Protein AF-A0A7S2EQB3-F1 (afdb_monomer_lite)

InterPro domains:
  IPR027417 P-loop containing nucleoside triphosphate hydrolase [G3DSA:3.40.50.300] (2-126)
  IPR027417 P-loop containing nucleoside triphosphate hydrolase [SSF52540] (26-116)
  IPR053259 Golvesin-related Golgi apparatus protein [PTHR32301] (1-125)

Radius of gyration: 17.25 Å; chains: 1; bounding box: 40×22×46 Å

Organism: NCBI:txid49249

pLDDT: mean 91.76, std 4.62, range [61.84, 96.94]

Secondary structure (DSSP, 8-state):
--SHHHHHHHHHTTTTTTT--S----S-HHHHGGG-BTTB----------HHHHHHHHHHHHHH-TT-SSTTT--GGGGGS-HHHHHHS-GGGTTTTTTTHHHHHHSS-S---HHHHHHHHHHHH-

Foldseek 3Di:
DEDLVVLVVCQVVLVQVVVPDPDDDYLQVQSNCVSADPVRDDDDDDDDDDLVVVQVCQLVQLCPVPVDPDPNSNDVVSVVPDLVRQCPDDAPSHCNCSVVVLLVSNDVDRDDDVVSVVVSCVVNVD

Sequence (126 aa):
TSTREGIDRAKRLGLVESGYADVIFSPIPYFANELFNPNHKARYFTLFRDPIERILSTFYYHQIAEWETDKNVYQPELANTTIEEWLQMPGAQGLGDLKNFYMKSLFNKDQFTDEDLEQAKEIIRT

Structure (mmCIF, N/CA/C/O backbone):
data_AF-A0A7S2EQB3-F1
#
_entry.id   AF-A0A7S2EQB3-F1
#
loop_
_atom_site.group_PDB
_atom_site.id
_atom_site.type_symbol
_atom_site.label_atom_id
_atom_site.label_alt_id
_atom_site.label_comp_id
_atom_site.label_asym_id
_atom_site.label_entity_id
_atom_site.label_seq_id
_atom_site.pdbx_PDB_ins_code
_atom_site.Cartn_x
_atom_site.Cartn_y
_atom_site.Cartn_z
_atom_site.occupancy
_atom_site.B_iso_or_equiv
_atom_site.auth_seq_id
_atom_site.auth_comp_id
_atom_site.auth_asym_id
_atom_site.auth_atom_id
_atom_site.pdbx_PDB_model_num
ATOM 1 N N . THR A 1 1 ? -13.470 -2.683 0.781 1.00 77.38 1 THR A N 1
ATOM 2 C CA . THR A 1 1 ? -13.751 -1.463 0.003 1.00 77.38 1 THR A CA 1
ATOM 3 C C . THR A 1 1 ? -12.436 -0.966 -0.569 1.00 77.38 1 THR A C 1
ATOM 5 O O . THR A 1 1 ? -11.439 -1.015 0.136 1.00 77.38 1 THR A O 1
ATOM 8 N N . SER A 1 2 ? -12.387 -0.568 -1.840 1.00 83.00 2 SER A N 1
ATOM 9 C CA . SER A 1 2 ? -11.119 -0.270 -2.535 1.00 83.00 2 SER A CA 1
ATOM 10 C C . SER A 1 2 ? -10.840 1.215 -2.764 1.00 83.00 2 SER A C 1
ATOM 12 O O . SER A 1 2 ? -9.718 1.562 -3.109 1.00 83.00 2 SER A O 1
ATOM 14 N N . THR A 1 3 ? -11.823 2.091 -2.543 1.00 90.19 3 THR A N 1
ATOM 15 C CA . THR A 1 3 ? -11.689 3.543 -2.730 1.00 90.19 3 THR A CA 1
ATOM 16 C C . THR A 1 3 ? -12.075 4.305 -1.467 1.00 90.19 3 THR A C 1
ATOM 18 O O . THR A 1 3 ? -12.791 3.773 -0.605 1.00 90.19 3 THR A O 1
ATOM 21 N N . ARG A 1 4 ? -11.636 5.566 -1.364 1.00 92.25 4 ARG A N 1
ATOM 22 C CA . ARG A 1 4 ? -11.985 6.449 -0.244 1.00 92.25 4 ARG A CA 1
ATOM 23 C C . ARG A 1 4 ? -13.497 6.637 -0.139 1.00 92.25 4 ARG A C 1
ATOM 25 O O . ARG A 1 4 ? -14.07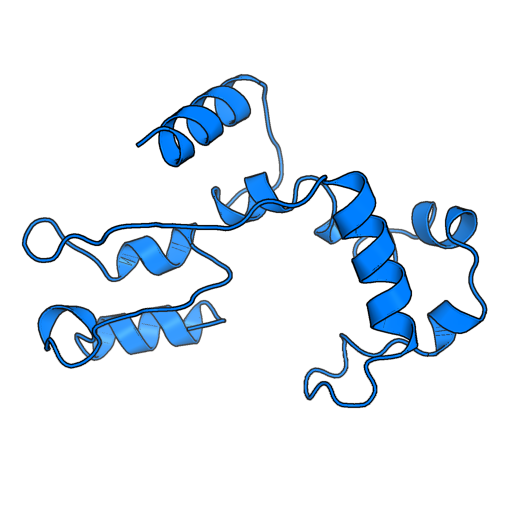2 6.441 0.927 1.00 92.25 4 ARG A O 1
ATOM 32 N N . GLU A 1 5 ? -14.159 6.900 -1.259 1.00 94.69 5 GLU A N 1
ATOM 33 C CA . GLU A 1 5 ? -15.608 7.099 -1.331 1.00 94.69 5 GLU A CA 1
ATOM 34 C C . GLU A 1 5 ? -16.363 5.830 -0.920 1.00 94.69 5 GLU A C 1
ATOM 36 O O . GLU A 1 5 ? -17.402 5.898 -0.257 1.00 94.69 5 GLU A O 1
ATOM 41 N N . GLY A 1 6 ? -15.830 4.660 -1.291 1.00 94.00 6 GLY A N 1
ATOM 42 C CA . GLY A 1 6 ? -16.370 3.362 -0.902 1.00 94.00 6 GLY A CA 1
ATOM 43 C C . GLY A 1 6 ? -16.278 3.119 0.605 1.00 94.00 6 GLY A C 1
ATOM 44 O O . GLY A 1 6 ? -17.236 2.619 1.198 1.00 94.00 6 GLY A O 1
ATOM 45 N N . ILE A 1 7 ? -15.161 3.504 1.232 1.00 95.62 7 ILE A N 1
ATOM 46 C CA . ILE A 1 7 ? -14.983 3.466 2.693 1.00 95.62 7 ILE A CA 1
ATOM 47 C C . ILE A 1 7 ? -15.954 4.428 3.374 1.00 95.62 7 ILE A C 1
ATOM 49 O O . ILE A 1 7 ? -16.696 4.015 4.262 1.00 95.62 7 ILE A O 1
ATOM 53 N N . ASP A 1 8 ? -16.028 5.679 2.920 1.00 96.25 8 ASP A N 1
ATOM 54 C CA . ASP A 1 8 ? -16.919 6.681 3.510 1.00 96.25 8 ASP A CA 1
ATOM 55 C C . ASP A 1 8 ? -18.389 6.261 3.411 1.00 96.25 8 ASP A C 1
ATOM 57 O O . ASP A 1 8 ? -19.175 6.447 4.344 1.00 96.25 8 ASP A O 1
ATOM 61 N N . ARG A 1 9 ? -18.778 5.648 2.289 1.00 96.12 9 ARG A N 1
ATOM 62 C CA . ARG A 1 9 ? -20.114 5.071 2.126 1.00 96.12 9 ARG A CA 1
ATOM 63 C C . ARG A 1 9 ? -20.350 3.916 3.097 1.00 96.12 9 ARG A C 1
ATOM 65 O O . ARG A 1 9 ? -21.410 3.883 3.713 1.00 96.12 9 ARG A O 1
ATOM 72 N N . ALA A 1 10 ? -19.401 2.991 3.240 1.00 95.50 10 ALA A N 1
ATOM 73 C CA . ALA A 1 10 ? -19.516 1.877 4.182 1.00 95.50 10 ALA A CA 1
ATOM 74 C C . ALA A 1 10 ? -19.653 2.366 5.634 1.00 95.50 10 ALA A C 1
ATOM 76 O O . ALA A 1 10 ? -20.497 1.856 6.368 1.00 95.50 10 ALA A O 1
ATOM 77 N N . LYS A 1 11 ? -18.907 3.412 6.008 1.00 95.56 11 LYS A N 1
ATOM 78 C CA . LYS A 1 11 ? -19.014 4.076 7.311 1.00 95.56 11 LYS A CA 1
ATOM 79 C C . LYS A 1 11 ? -20.401 4.673 7.543 1.00 95.56 11 LYS A C 1
ATOM 81 O O . LYS A 1 11 ? -21.015 4.414 8.569 1.00 95.56 11 LYS A O 1
ATOM 86 N N . ARG A 1 12 ? -20.934 5.430 6.573 1.00 96.50 12 ARG A N 1
ATOM 87 C CA . ARG A 1 12 ? -22.289 6.017 6.666 1.00 96.50 12 ARG A CA 1
ATOM 88 C C . ARG A 1 12 ? -23.394 4.970 6.796 1.00 96.50 12 ARG A C 1
ATOM 90 O O . ARG A 1 12 ? -24.431 5.261 7.378 1.00 96.50 12 ARG A O 1
ATOM 97 N N . LEU A 1 13 ? -23.185 3.783 6.234 1.00 95.69 13 LEU A N 1
ATOM 98 C CA . LEU A 1 13 ? -24.126 2.667 6.320 1.00 95.69 13 LEU A CA 1
ATOM 99 C C . LEU A 1 13 ? -23.968 1.836 7.602 1.00 95.69 13 LEU A C 1
ATOM 101 O O . LEU A 1 13 ? -24.730 0.892 7.784 1.00 95.69 13 LEU A O 1
ATOM 105 N N . GLY A 1 14 ? -22.999 2.158 8.466 1.00 95.69 14 GLY A N 1
ATOM 106 C CA . GLY A 1 14 ? -22.734 1.405 9.690 1.00 95.69 14 GLY A CA 1
ATOM 107 C C . GLY A 1 14 ? -22.305 -0.035 9.416 1.00 95.69 14 GLY A C 1
ATOM 108 O O . GLY A 1 14 ? -22.777 -0.949 10.086 1.00 95.69 14 GLY A O 1
ATOM 109 N N . LEU A 1 15 ? -21.479 -0.267 8.382 1.00 94.94 15 LEU A N 1
ATOM 110 C CA . LEU A 1 15 ? -21.109 -1.622 7.947 1.00 94.94 15 LEU A CA 1
ATOM 111 C C . LEU A 1 15 ? -20.577 -2.477 9.107 1.00 94.94 15 LEU A C 1
ATOM 113 O O . LEU A 1 15 ? -20.997 -3.621 9.258 1.00 94.94 15 LEU A O 1
ATOM 117 N N . VAL A 1 16 ? -19.683 -1.921 9.925 1.00 95.19 16 VAL A N 1
ATOM 118 C CA . VAL A 1 16 ? -19.060 -2.637 11.045 1.00 95.19 16 VAL A CA 1
ATOM 119 C C . VAL A 1 16 ? -20.052 -2.820 12.195 1.00 95.19 16 VAL A C 1
ATOM 121 O O . VAL A 1 16 ? -20.182 -3.919 12.725 1.00 95.19 16 VAL A O 1
ATOM 124 N N . GLU A 1 17 ? -20.802 -1.776 12.543 1.00 95.31 17 GLU A N 1
ATOM 125 C CA . GLU A 1 17 ? -21.799 -1.798 13.619 1.00 95.31 17 GLU A CA 1
ATOM 126 C C . GLU A 1 17 ? -22.980 -2.725 13.312 1.00 95.31 17 GLU A C 1
ATOM 128 O O . GLU A 1 17 ? -23.626 -3.239 14.222 1.00 95.31 17 GLU A O 1
ATOM 133 N N . SER A 1 18 ? -23.267 -2.953 12.030 1.00 94.94 18 SER A N 1
ATOM 134 C CA . SER A 1 18 ? -24.347 -3.837 11.597 1.00 94.94 18 SER A CA 1
ATOM 135 C C . SER A 1 18 ? -24.075 -5.318 11.870 1.00 94.94 18 SER A C 1
ATOM 137 O O . SER A 1 18 ? -25.017 -6.106 11.907 1.00 94.94 18 SER A O 1
ATOM 139 N N . GLY A 1 19 ? -22.804 -5.710 12.017 1.00 92.19 19 GLY A N 1
ATOM 140 C CA . GLY A 1 19 ? -22.398 -7.108 12.179 1.00 92.19 19 GLY A CA 1
ATOM 141 C C . GLY A 1 19 ? -22.587 -7.990 10.937 1.00 92.19 19 GLY A C 1
ATOM 142 O O . GLY A 1 19 ? -22.402 -9.196 11.034 1.00 92.19 19 GLY A O 1
ATOM 143 N N . TYR A 1 20 ? -22.944 -7.429 9.773 1.00 92.19 20 TYR A N 1
ATOM 144 C CA . TYR A 1 20 ? -23.167 -8.214 8.547 1.00 92.19 20 TYR A CA 1
ATOM 145 C C . TYR A 1 20 ? -21.886 -8.631 7.817 1.00 92.19 20 TYR A C 1
ATOM 147 O O . TYR A 1 20 ? -21.940 -9.504 6.952 1.00 92.19 20 TYR A O 1
ATOM 155 N N . ALA A 1 21 ? -20.758 -7.979 8.097 1.00 91.19 21 ALA A N 1
ATOM 156 C CA . ALA A 1 21 ? -19.487 -8.272 7.450 1.00 91.19 21 ALA A CA 1
ATOM 157 C C . ALA A 1 21 ? -18.507 -8.889 8.448 1.00 91.19 21 ALA A C 1
ATOM 159 O O . ALA A 1 21 ? -18.069 -8.217 9.379 1.00 91.19 21 ALA A O 1
ATOM 160 N N . ASP A 1 22 ? -18.111 -10.137 8.200 1.00 91.06 22 ASP A N 1
ATOM 161 C CA . ASP A 1 22 ? -17.075 -10.816 8.987 1.00 91.06 22 ASP A CA 1
ATOM 162 C C . ASP A 1 22 ? -15.659 -10.384 8.578 1.00 91.06 22 ASP A C 1
ATOM 164 O O . ASP A 1 22 ? -14.743 -10.343 9.398 1.00 91.06 22 ASP A O 1
ATOM 168 N N . VAL A 1 23 ? -15.466 -10.067 7.290 1.00 92.69 23 VAL A N 1
ATOM 169 C CA . VAL A 1 23 ? -14.162 -9.724 6.708 1.00 92.69 23 VAL A CA 1
ATOM 170 C C . VAL A 1 23 ? -14.289 -8.518 5.788 1.00 92.69 23 VAL A C 1
ATOM 172 O O . VAL A 1 23 ? -15.168 -8.451 4.927 1.00 92.69 23 VAL A O 1
ATOM 175 N N . ILE A 1 24 ? -13.363 -7.570 5.939 1.00 92.69 24 ILE A N 1
ATOM 176 C CA . ILE A 1 24 ? -13.254 -6.384 5.091 1.00 92.69 24 ILE A CA 1
ATOM 177 C C . ILE A 1 24 ? -11.884 -6.396 4.418 1.00 92.69 24 ILE A C 1
ATOM 179 O O . ILE A 1 24 ? -10.856 -6.268 5.075 1.00 92.69 24 ILE A O 1
ATOM 183 N N . PHE A 1 25 ? -11.877 -6.492 3.089 1.00 91.88 25 PHE A N 1
ATOM 184 C CA . PHE A 1 25 ? -10.667 -6.345 2.280 1.00 91.88 25 PHE A CA 1
ATOM 185 C C . PHE A 1 25 ? -10.500 -4.893 1.836 1.00 91.88 25 PHE A C 1
ATOM 187 O O . PHE A 1 25 ? -11.430 -4.318 1.260 1.00 91.88 25 PHE A O 1
ATOM 194 N N . SER A 1 26 ? -9.331 -4.299 2.078 1.00 90.75 26 SER A N 1
ATOM 195 C CA . SER A 1 26 ? -8.997 -2.948 1.616 1.00 90.75 26 SER A CA 1
ATOM 196 C C . SER A 1 26 ? -7.518 -2.844 1.226 1.00 90.75 26 SER A C 1
ATOM 198 O O . SER A 1 26 ? -6.671 -3.212 2.038 1.00 90.75 26 SER A O 1
ATOM 200 N N . PRO A 1 27 ? -7.190 -2.303 0.037 1.00 86.44 27 PRO A N 1
ATOM 201 C CA . PRO A 1 27 ? -5.819 -1.970 -0.348 1.00 86.44 27 PRO A CA 1
ATOM 202 C C . PRO A 1 27 ? -5.312 -0.672 0.311 1.00 86.44 27 PRO A C 1
ATOM 204 O O . PRO A 1 27 ? -4.133 -0.358 0.208 1.00 86.44 27 PRO A O 1
ATOM 207 N N . ILE A 1 28 ? -6.186 0.083 0.988 1.00 89.38 28 ILE A N 1
ATOM 208 C CA . ILE A 1 28 ? -5.888 1.364 1.648 1.00 89.38 28 ILE A CA 1
ATOM 209 C C . ILE A 1 28 ? -6.208 1.267 3.152 1.00 89.38 28 ILE A C 1
ATOM 211 O O . ILE A 1 28 ? -7.213 1.816 3.625 1.00 89.38 28 ILE A O 1
ATOM 215 N N . PRO A 1 29 ? -5.406 0.507 3.924 1.00 90.94 29 PRO A N 1
ATOM 216 C CA . PRO A 1 29 ? -5.732 0.156 5.304 1.00 90.94 29 PRO A CA 1
ATOM 217 C C . PRO A 1 29 ? -5.802 1.368 6.236 1.00 90.94 29 PRO A C 1
ATOM 219 O O . PRO A 1 29 ? -6.657 1.377 7.122 1.00 90.94 29 PRO A O 1
ATOM 222 N N . TYR A 1 30 ? -5.003 2.417 5.995 1.00 91.75 30 TYR A N 1
ATOM 223 C CA . TYR A 1 30 ? -5.077 3.669 6.757 1.00 91.75 30 TYR A CA 1
ATOM 224 C C . TYR A 1 30 ? -6.512 4.216 6.835 1.00 91.75 30 TYR A C 1
ATOM 226 O O . TYR A 1 30 ? -7.024 4.499 7.916 1.00 91.75 30 TYR A O 1
ATOM 234 N N . PHE A 1 31 ? -7.197 4.294 5.692 1.00 92.69 31 PHE A N 1
ATOM 235 C CA . PHE A 1 31 ? -8.573 4.781 5.636 1.00 92.69 31 PHE A CA 1
ATOM 236 C C . PHE A 1 31 ? -9.583 3.736 6.108 1.00 92.69 31 PHE A C 1
ATOM 238 O O . PHE A 1 31 ? -10.584 4.085 6.726 1.00 92.69 31 PHE A O 1
ATOM 245 N N . ALA A 1 32 ? -9.334 2.449 5.853 1.00 93.44 32 ALA A N 1
ATOM 246 C CA . ALA A 1 32 ? -10.235 1.386 6.299 1.00 93.44 32 ALA A CA 1
ATOM 247 C C . ALA A 1 32 ? -10.338 1.312 7.831 1.00 93.44 32 ALA A C 1
ATOM 249 O O . ALA A 1 32 ? -11.389 0.939 8.349 1.00 93.44 32 ALA A O 1
ATOM 250 N N . ASN A 1 33 ? -9.290 1.726 8.552 1.00 92.31 33 ASN A N 1
ATOM 251 C CA . ASN A 1 33 ? -9.306 1.828 10.009 1.00 92.31 33 ASN A CA 1
ATOM 252 C C . ASN A 1 33 ? -10.428 2.750 10.531 1.00 92.31 33 ASN A C 1
ATOM 254 O O . ASN A 1 33 ? -10.956 2.528 11.617 1.00 92.31 33 ASN A O 1
ATOM 258 N N . GLU A 1 34 ? -10.863 3.740 9.744 1.00 93.69 34 GLU A N 1
ATOM 259 C CA . GLU A 1 34 ? -11.949 4.656 10.118 1.00 93.69 34 GLU A CA 1
ATOM 260 C C . GLU A 1 34 ? -13.336 4.002 10.198 1.00 93.69 34 GLU A C 1
ATOM 262 O O . GLU A 1 34 ? -14.278 4.662 10.656 1.00 93.69 34 GLU A O 1
ATOM 267 N N . LEU A 1 35 ? -13.477 2.759 9.723 1.00 94.81 35 LEU A N 1
ATOM 268 C CA . LEU A 1 35 ? -14.697 1.957 9.844 1.00 94.81 35 LEU A CA 1
ATOM 269 C C . LEU A 1 35 ? -14.882 1.387 11.254 1.00 94.81 35 LEU A C 1
ATOM 271 O O . LEU A 1 35 ? -15.996 1.031 11.621 1.00 94.81 35 LEU A O 1
ATOM 275 N N . PHE A 1 36 ? -13.805 1.274 12.028 1.00 94.69 36 PHE A N 1
ATOM 276 C CA . PHE A 1 36 ? -13.808 0.624 13.333 1.00 94.69 36 PHE A CA 1
ATOM 277 C C . PHE A 1 36 ? -13.852 1.649 14.466 1.00 94.69 36 PHE A C 1
ATOM 279 O O . PHE A 1 36 ? -13.529 2.826 14.301 1.00 94.69 36 PHE A O 1
ATOM 286 N N . ASN A 1 37 ? -14.264 1.196 15.648 1.00 93.81 37 ASN A N 1
ATOM 287 C CA . ASN A 1 37 ? -14.396 2.042 16.832 1.00 93.81 37 ASN A CA 1
ATOM 288 C C . ASN A 1 37 ? -14.076 1.239 18.111 1.00 93.81 37 ASN A C 1
ATOM 290 O O . ASN A 1 37 ? -13.943 0.016 18.047 1.00 93.81 37 ASN A O 1
ATOM 294 N N . PRO A 1 38 ? -13.944 1.877 19.292 1.00 94.12 38 PRO A N 1
ATOM 295 C CA . PRO A 1 38 ? -13.587 1.169 20.525 1.00 94.12 38 PRO A CA 1
ATOM 296 C C . PRO A 1 38 ? -14.516 0.004 20.904 1.00 94.12 38 PRO A C 1
ATOM 298 O O . PRO A 1 38 ? -14.055 -0.928 21.565 1.00 94.12 38 PRO A O 1
ATOM 301 N N . ASN A 1 39 ? -15.780 0.037 20.462 1.00 95.19 39 ASN A N 1
ATOM 302 C CA . ASN A 1 39 ? -16.772 -1.013 20.703 1.00 95.19 39 ASN A CA 1
ATOM 303 C C . ASN A 1 39 ? -16.764 -2.107 19.618 1.00 95.19 39 ASN A C 1
ATOM 305 O O . ASN A 1 39 ? -17.262 -3.201 19.863 1.00 95.19 39 ASN A O 1
ATOM 309 N N . HIS A 1 40 ? -16.177 -1.839 18.447 1.00 94.50 40 HIS A N 1
ATOM 310 C CA . HIS A 1 40 ? -16.092 -2.760 17.311 1.00 94.50 40 HIS A CA 1
ATOM 311 C C . HIS A 1 40 ? -14.669 -2.749 16.749 1.00 94.50 40 HIS A C 1
ATOM 313 O O . HIS A 1 40 ? -14.355 -2.031 15.797 1.00 94.50 40 HIS A O 1
ATOM 319 N N . LYS A 1 41 ? -13.781 -3.512 17.390 1.00 92.69 41 LYS A N 1
ATOM 320 C CA . LYS A 1 41 ? -12.364 -3.588 17.019 1.00 92.69 41 LYS A CA 1
ATOM 321 C C . LYS A 1 41 ? -12.139 -4.595 15.895 1.00 92.69 41 LYS A C 1
ATOM 323 O O . LYS A 1 41 ? -12.760 -5.655 15.875 1.00 92.69 41 LYS A O 1
ATOM 328 N N . ALA A 1 42 ? -11.191 -4.288 15.018 1.00 90.94 42 ALA A N 1
ATOM 329 C CA . ALA A 1 42 ? -10.721 -5.207 13.990 1.00 90.94 42 ALA A CA 1
ATOM 330 C C . ALA A 1 42 ? -9.538 -6.052 14.474 1.00 90.94 42 ALA A C 1
ATOM 332 O O . ALA A 1 42 ? -8.815 -5.673 15.397 1.00 90.94 42 ALA A O 1
ATOM 333 N N . ARG A 1 43 ? -9.291 -7.154 13.764 1.00 90.88 43 ARG A N 1
ATOM 334 C CA . ARG A 1 43 ? -7.965 -7.769 13.669 1.00 90.88 43 ARG A CA 1
ATOM 335 C C . ARG A 1 43 ? -7.452 -7.541 12.259 1.00 90.88 43 ARG A C 1
ATOM 337 O O . ARG A 1 43 ? -8.185 -7.773 11.300 1.00 90.88 43 ARG A O 1
ATOM 344 N N . TYR A 1 44 ? -6.218 -7.075 12.151 1.00 89.44 44 TYR A N 1
ATOM 345 C CA . TYR A 1 44 ? -5.579 -6.814 10.873 1.00 89.44 44 TYR A CA 1
ATOM 346 C C . TYR A 1 44 ? -4.603 -7.942 10.551 1.00 89.44 44 TYR A C 1
ATOM 348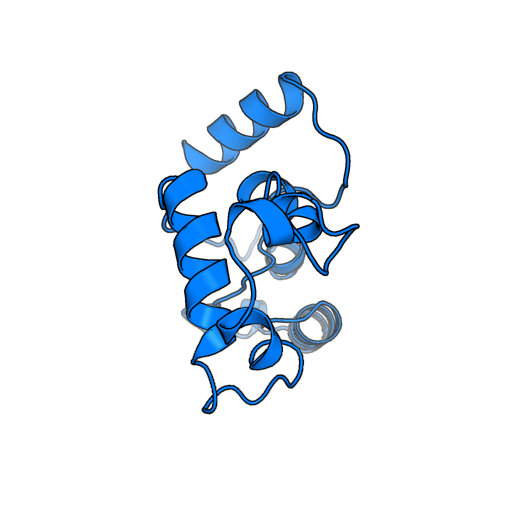 O O . TYR A 1 44 ? -3.884 -8.417 11.423 1.00 89.44 44 TYR A O 1
ATOM 356 N N . PHE A 1 45 ? -4.583 -8.372 9.297 1.00 90.12 45 PHE A N 1
ATOM 357 C CA . PHE A 1 45 ? -3.511 -9.198 8.765 1.00 90.12 45 PHE A CA 1
ATOM 358 C C . PHE A 1 45 ? -3.229 -8.748 7.338 1.00 90.12 45 PHE A C 1
ATOM 360 O O . PHE A 1 45 ? -4.108 -8.238 6.641 1.00 90.12 45 PHE A O 1
ATOM 367 N N . THR A 1 46 ? -1.989 -8.921 6.907 1.00 89.69 46 THR A N 1
ATOM 368 C CA . THR A 1 46 ? -1.561 -8.567 5.558 1.00 89.69 46 THR A CA 1
ATOM 369 C C . THR A 1 46 ? -0.448 -9.500 5.107 1.00 89.69 46 THR A C 1
ATOM 371 O O . THR A 1 46 ? 0.111 -10.252 5.907 1.00 89.69 46 THR A O 1
ATOM 374 N N . LEU A 1 47 ? -0.146 -9.466 3.815 1.00 90.56 47 LEU A N 1
ATOM 375 C CA . LEU A 1 47 ? 0.921 -10.241 3.204 1.00 90.56 47 LEU A CA 1
ATOM 376 C C . LEU A 1 47 ? 1.950 -9.279 2.624 1.00 90.56 47 LEU A C 1
ATOM 378 O O . LEU A 1 47 ? 1.606 -8.347 1.897 1.00 90.56 47 LEU A O 1
ATOM 382 N N . PHE A 1 48 ? 3.218 -9.537 2.925 1.00 91.31 48 PHE A N 1
ATOM 383 C CA . PHE A 1 48 ? 4.336 -8.802 2.356 1.00 91.31 48 PHE A CA 1
ATOM 384 C C . PHE A 1 48 ? 5.065 -9.679 1.345 1.00 91.31 48 PHE A C 1
ATOM 386 O O . PHE A 1 48 ? 5.317 -10.859 1.581 1.00 91.31 48 PHE A O 1
ATOM 393 N N . ARG A 1 49 ? 5.435 -9.065 0.226 1.00 94.44 49 ARG A N 1
ATOM 394 C CA . ARG A 1 49 ? 6.420 -9.569 -0.731 1.00 94.44 49 ARG A CA 1
ATOM 395 C C . ARG A 1 49 ? 7.642 -8.662 -0.704 1.00 94.44 49 ARG A C 1
ATOM 397 O O . ARG A 1 49 ? 7.485 -7.461 -0.459 1.00 94.44 49 ARG A O 1
ATOM 404 N N . ASP A 1 50 ? 8.815 -9.221 -0.999 1.00 96.75 50 ASP A N 1
ATOM 405 C CA . ASP A 1 50 ? 10.024 -8.434 -1.235 1.00 96.75 50 ASP A CA 1
ATOM 406 C C . ASP A 1 50 ? 9.709 -7.210 -2.127 1.00 96.75 50 ASP A C 1
ATOM 408 O O . ASP A 1 50 ? 9.057 -7.366 -3.170 1.00 96.75 50 ASP A O 1
ATOM 412 N N . PRO A 1 51 ? 10.081 -5.981 -1.715 1.00 93.69 51 PRO A N 1
ATOM 413 C CA . PRO A 1 51 ? 9.698 -4.777 -2.443 1.00 93.69 51 PRO A CA 1
ATOM 414 C C . PRO A 1 51 ? 10.180 -4.756 -3.895 1.00 93.69 51 PRO A C 1
ATOM 416 O O . PRO A 1 51 ? 9.435 -4.284 -4.756 1.00 93.69 51 PRO A O 1
ATOM 419 N N . ILE A 1 52 ? 11.381 -5.274 -4.174 1.00 93.56 52 ILE A N 1
ATOM 420 C CA . ILE A 1 52 ? 11.963 -5.298 -5.521 1.00 93.56 52 ILE A CA 1
ATOM 421 C C . ILE A 1 52 ? 11.188 -6.291 -6.379 1.00 93.56 52 ILE A C 1
ATOM 423 O O . ILE A 1 52 ? 10.730 -5.940 -7.467 1.00 93.56 52 ILE A O 1
ATOM 427 N N . GLU A 1 53 ? 10.949 -7.500 -5.871 1.00 96.25 53 GLU A N 1
ATOM 428 C CA . GLU A 1 53 ? 10.147 -8.479 -6.602 1.00 96.25 53 GLU A CA 1
ATOM 429 C C . GLU A 1 53 ? 8.724 -7.990 -6.878 1.00 96.25 53 GLU A C 1
ATOM 431 O O . GLU A 1 53 ? 8.179 -8.235 -7.954 1.00 96.25 53 GLU A O 1
ATOM 436 N N . ARG A 1 54 ? 8.102 -7.297 -5.917 1.00 94.62 54 ARG A N 1
ATOM 437 C CA . ARG A 1 54 ? 6.768 -6.715 -6.093 1.00 9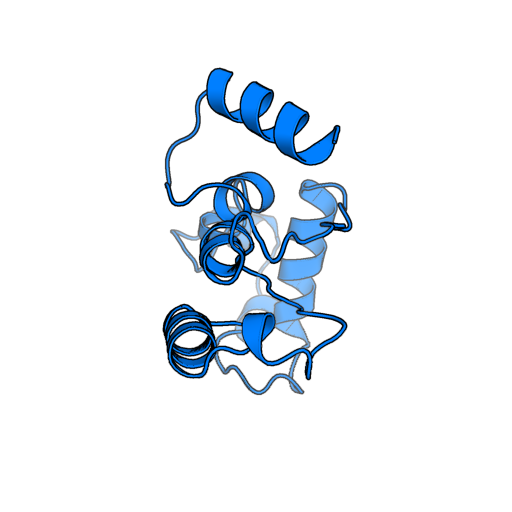4.62 54 ARG A CA 1
ATOM 438 C C . ARG A 1 54 ? 6.763 -5.694 -7.230 1.00 94.62 54 ARG A C 1
ATOM 440 O O . ARG A 1 54 ? 5.843 -5.714 -8.046 1.00 94.62 54 ARG A O 1
ATOM 447 N N . ILE A 1 55 ? 7.769 -4.819 -7.291 1.00 94.50 55 ILE A N 1
ATOM 448 C CA . ILE A 1 55 ? 7.923 -3.819 -8.358 1.00 94.50 55 ILE A CA 1
ATOM 449 C C . ILE A 1 55 ? 8.064 -4.510 -9.718 1.00 94.50 55 ILE A C 1
ATOM 451 O O . ILE A 1 55 ? 7.294 -4.206 -10.626 1.00 94.50 55 ILE A O 1
ATOM 455 N N . LEU A 1 56 ? 8.972 -5.484 -9.838 1.00 94.81 56 LEU A N 1
ATOM 456 C CA . LEU A 1 56 ? 9.183 -6.237 -11.081 1.00 94.81 56 LEU A CA 1
ATOM 457 C C . LEU A 1 56 ? 7.920 -6.984 -11.512 1.00 94.81 56 LEU A C 1
ATOM 459 O O . LEU A 1 56 ? 7.507 -6.922 -12.666 1.00 94.81 56 LEU A O 1
ATOM 463 N N . SER A 1 57 ? 7.261 -7.648 -10.565 1.00 95.12 57 SER A N 1
ATOM 464 C CA . SER A 1 57 ? 5.998 -8.333 -10.813 1.00 95.12 57 SER A CA 1
ATOM 465 C C . SER A 1 57 ? 4.914 -7.374 -11.294 1.00 95.12 57 SER A C 1
ATOM 467 O O . SER A 1 57 ? 4.121 -7.765 -12.137 1.00 95.12 57 SER A O 1
ATOM 469 N N . THR A 1 58 ? 4.874 -6.144 -10.773 1.00 93.44 58 THR A N 1
ATOM 470 C CA . THR A 1 58 ? 3.897 -5.126 -11.185 1.00 93.44 58 THR A CA 1
ATOM 471 C C . THR A 1 58 ? 4.169 -4.655 -12.613 1.00 93.44 58 THR A C 1
ATOM 473 O O . THR A 1 58 ? 3.245 -4.607 -13.418 1.00 93.44 58 THR A O 1
ATOM 476 N N . PHE A 1 59 ? 5.436 -4.394 -12.954 1.00 94.62 59 PHE A N 1
ATOM 477 C CA . PHE A 1 59 ? 5.842 -4.025 -14.312 1.00 94.62 59 PHE A CA 1
ATOM 478 C C . PHE A 1 59 ? 5.391 -5.059 -15.350 1.00 94.62 59 PHE A C 1
ATOM 480 O O . PHE A 1 59 ? 4.705 -4.712 -16.306 1.00 94.62 59 PHE A O 1
ATOM 487 N N . TYR A 1 60 ? 5.706 -6.338 -15.129 1.00 95.62 60 TYR A N 1
ATOM 488 C CA . TYR A 1 60 ? 5.299 -7.401 -16.052 1.00 95.62 60 TYR A CA 1
ATOM 489 C C . TYR A 1 60 ? 3.791 -7.664 -16.035 1.00 95.62 60 TYR A C 1
ATOM 491 O O . TYR A 1 60 ? 3.224 -7.999 -17.071 1.00 95.62 60 TYR A O 1
ATOM 499 N N . TYR A 1 61 ? 3.125 -7.491 -14.889 1.00 95.31 61 TYR A N 1
ATOM 500 C CA . TYR A 1 61 ? 1.671 -7.630 -14.799 1.00 95.31 61 TYR A CA 1
ATOM 501 C C . TYR A 1 61 ? 0.954 -6.628 -15.706 1.00 95.31 61 TYR A C 1
ATOM 503 O O . TYR A 1 61 ? 0.068 -7.014 -16.468 1.00 95.31 61 TYR A O 1
ATOM 511 N N . HIS A 1 62 ? 1.386 -5.363 -15.691 1.00 94.38 62 HIS A N 1
ATOM 512 C CA . HIS A 1 62 ? 0.793 -4.315 -16.520 1.00 94.38 62 HIS A CA 1
ATOM 513 C C . HIS A 1 62 ? 0.866 -4.611 -18.025 1.00 94.38 62 HIS A C 1
ATOM 515 O O . HIS A 1 62 ? -0.014 -4.193 -18.770 1.00 94.38 62 HIS A O 1
ATOM 521 N N . GLN A 1 63 ? 1.846 -5.396 -18.477 1.00 94.38 63 GLN A N 1
ATOM 522 C CA . GLN A 1 63 ? 1.996 -5.764 -19.889 1.00 94.38 63 GLN A CA 1
ATOM 523 C C . GLN A 1 63 ? 0.968 -6.792 -20.376 1.00 94.38 63 GLN A C 1
ATOM 525 O O . GLN A 1 63 ? 0.762 -6.906 -21.583 1.00 94.38 63 GLN A O 1
ATOM 530 N N . ILE A 1 64 ? 0.366 -7.574 -19.471 1.00 95.00 64 ILE A N 1
ATOM 531 C CA . ILE A 1 64 ? -0.443 -8.751 -19.837 1.00 95.00 64 ILE A CA 1
ATOM 532 C C . ILE A 1 64 ? -1.874 -8.729 -19.300 1.00 95.00 64 ILE A C 1
ATOM 534 O O . ILE A 1 64 ? -2.676 -9.553 -19.724 1.00 95.00 64 ILE A O 1
ATOM 538 N N . ALA A 1 65 ? -2.197 -7.834 -18.365 1.00 95.06 65 ALA A N 1
ATOM 539 C CA . ALA A 1 65 ? -3.448 -7.841 -17.606 1.00 95.06 65 ALA A CA 1
ATOM 540 C C . ALA A 1 65 ? -4.695 -7.381 -18.397 1.00 95.06 65 ALA A C 1
ATOM 542 O O . ALA A 1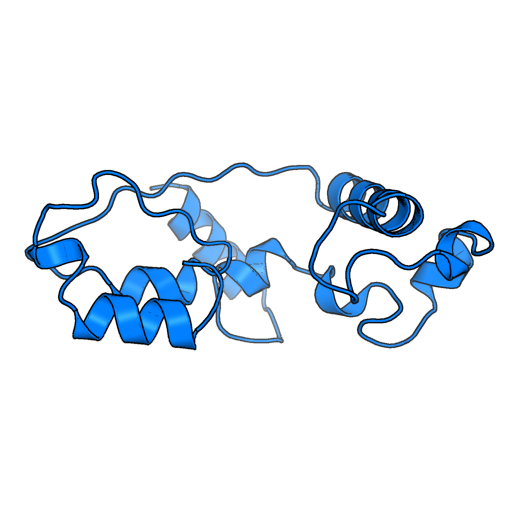 65 ? -5.471 -6.558 -17.921 1.00 95.06 65 ALA A O 1
ATOM 543 N N . GLU A 1 66 ? -4.926 -7.925 -19.593 1.00 94.56 66 GLU A N 1
ATOM 544 C CA . GLU A 1 66 ? -6.050 -7.579 -20.482 1.00 94.56 66 GLU A CA 1
ATOM 545 C C . GLU A 1 66 ? -7.442 -7.826 -19.867 1.00 94.56 66 GLU A C 1
ATOM 547 O O . GLU A 1 66 ? -8.441 -7.278 -20.333 1.00 94.56 66 GLU A O 1
ATOM 552 N N . TRP A 1 67 ? -7.514 -8.649 -18.817 1.00 94.38 67 TRP A N 1
ATOM 553 C CA . TRP A 1 67 ? -8.742 -8.988 -18.095 1.00 94.38 67 TRP A CA 1
ATOM 554 C C . TRP A 1 67 ? -9.135 -7.967 -17.019 1.00 94.38 67 TRP A C 1
ATOM 556 O O . TRP A 1 67 ? -10.224 -8.075 -16.451 1.00 94.38 67 TRP A O 1
ATOM 566 N N . GLU A 1 68 ? -8.264 -7.013 -16.691 1.00 91.69 68 GLU A N 1
ATOM 567 C CA . GLU A 1 68 ? -8.536 -6.022 -15.652 1.00 91.69 68 GLU A CA 1
ATOM 568 C C . GLU A 1 68 ? -9.529 -4.963 -16.131 1.00 91.69 68 GLU A C 1
ATOM 570 O O . GLU A 1 68 ? -9.450 -4.440 -17.241 1.00 91.69 68 GLU A O 1
ATOM 575 N N . THR A 1 69 ? -10.485 -4.611 -15.271 1.00 87.25 69 THR A N 1
ATOM 576 C CA . THR A 1 69 ? -11.518 -3.621 -15.619 1.00 87.25 69 THR A CA 1
ATOM 577 C C . THR A 1 69 ? -11.020 -2.179 -15.532 1.00 87.25 69 THR A C 1
ATOM 579 O O . THR A 1 69 ? -11.606 -1.285 -16.147 1.00 87.25 69 THR A O 1
ATOM 582 N N . ASP A 1 70 ? -9.969 -1.935 -14.744 1.00 85.00 70 ASP A N 1
ATOM 583 C CA . ASP A 1 70 ? -9.330 -0.624 -14.658 1.00 85.00 70 ASP A CA 1
ATOM 584 C C . ASP A 1 70 ? -8.377 -0.441 -15.843 1.00 85.00 70 ASP A C 1
ATOM 586 O O . ASP A 1 70 ? -7.362 -1.126 -15.975 1.00 85.00 70 ASP A O 1
ATOM 590 N N . LYS A 1 71 ? -8.705 0.526 -16.702 1.00 78.94 71 LYS A N 1
ATOM 591 C CA . LYS A 1 71 ? -7.962 0.824 -17.931 1.00 78.94 71 LYS A CA 1
ATOM 592 C C . LYS A 1 71 ? -6.534 1.306 -17.684 1.00 78.94 71 LYS A C 1
ATOM 594 O O . LYS A 1 71 ? 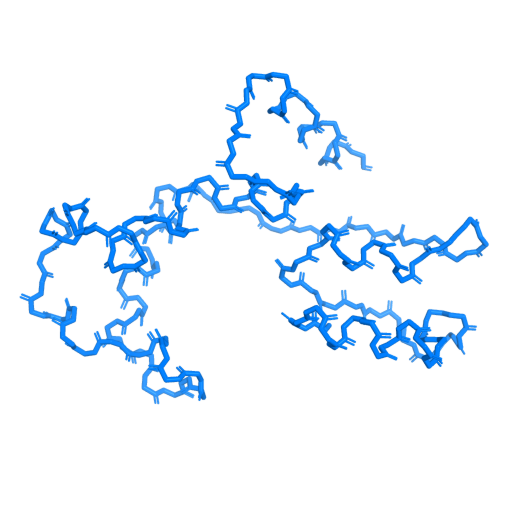-5.759 1.334 -18.629 1.00 78.94 71 LYS A O 1
ATOM 599 N N . ASN A 1 72 ? -6.192 1.695 -16.457 1.00 83.00 72 ASN A N 1
ATOM 600 C CA . ASN A 1 72 ? -4.832 2.101 -16.108 1.00 83.00 72 ASN A CA 1
ATOM 601 C C . ASN A 1 72 ? -3.937 0.907 -15.737 1.00 83.00 72 ASN A C 1
ATOM 603 O O . ASN A 1 72 ? -2.730 1.079 -15.571 1.00 83.00 72 ASN A O 1
ATOM 607 N N . VAL A 1 73 ? -4.510 -0.294 -15.587 1.00 88.56 73 VAL A N 1
ATOM 608 C CA . VAL A 1 73 ? -3.758 -1.496 -15.210 1.00 88.56 73 VAL A CA 1
ATOM 609 C C . VAL A 1 73 ? -3.155 -2.182 -16.432 1.00 88.56 73 VAL A C 1
ATOM 611 O O . VAL A 1 73 ? -1.990 -2.554 -16.379 1.00 88.56 73 VAL A O 1
ATOM 614 N N . TYR A 1 74 ? -3.888 -2.337 -17.534 1.00 93.44 74 TYR A N 1
ATOM 615 C CA . TYR A 1 74 ? -3.317 -2.896 -18.762 1.00 93.44 74 TYR A CA 1
ATOM 616 C C . TYR A 1 74 ? -2.644 -1.804 -19.599 1.00 93.44 74 TYR A C 1
ATOM 618 O O . TYR A 1 74 ? -3.317 -0.920 -20.125 1.00 93.44 74 TYR A O 1
ATOM 626 N N . GLN A 1 75 ? -1.321 -1.885 -19.726 1.00 91.94 75 GLN A N 1
ATOM 627 C CA . GLN A 1 75 ? -0.462 -0.940 -20.444 1.00 91.94 75 GLN A CA 1
ATOM 628 C C . GLN A 1 75 ? 0.378 -1.708 -21.482 1.00 91.94 75 GLN A C 1
ATOM 630 O O . GLN A 1 75 ? 1.544 -2.034 -21.228 1.00 91.94 75 GLN A O 1
ATOM 635 N N . PRO A 1 76 ? -0.202 -2.069 -22.645 1.00 92.06 76 PRO A N 1
ATOM 636 C CA . PRO A 1 76 ? 0.475 -2.874 -23.666 1.00 92.06 76 PRO A CA 1
ATOM 637 C C . PRO A 1 76 ? 1.743 -2.217 -24.231 1.00 92.06 76 PRO A C 1
ATOM 639 O O . PRO A 1 76 ? 2.637 -2.907 -24.716 1.00 92.06 76 PRO A O 1
ATOM 642 N N . GLU A 1 77 ? 1.861 -0.894 -24.155 1.00 91.50 77 GLU A N 1
ATOM 643 C CA . GLU A 1 77 ? 3.058 -0.141 -24.527 1.00 91.50 77 GLU A CA 1
ATOM 644 C C . GLU A 1 77 ? 4.296 -0.534 -23.705 1.00 91.50 77 GLU A C 1
ATOM 646 O O . GLU A 1 77 ? 5.418 -0.489 -24.219 1.00 91.50 77 GLU A O 1
ATOM 651 N N . LEU A 1 78 ? 4.106 -1.006 -22.467 1.00 92.69 78 LEU A N 1
ATOM 652 C CA . LEU A 1 78 ? 5.205 -1.470 -21.623 1.00 92.69 78 LEU A CA 1
ATOM 653 C C . LEU A 1 78 ? 5.827 -2.773 -22.136 1.00 92.69 78 LEU A C 1
ATOM 655 O O . LEU A 1 78 ? 6.978 -3.047 -21.812 1.00 92.69 78 LEU A O 1
ATOM 659 N N . ALA A 1 79 ? 5.129 -3.550 -22.974 1.00 92.75 79 ALA A N 1
ATOM 660 C CA . ALA A 1 79 ? 5.677 -4.780 -23.557 1.00 92.75 79 ALA A CA 1
ATOM 661 C C . ALA A 1 79 ? 6.879 -4.518 -24.482 1.00 92.75 79 ALA A C 1
ATOM 663 O O . ALA A 1 79 ? 7.701 -5.405 -24.699 1.00 92.75 79 ALA A O 1
ATOM 664 N N . ASN A 1 80 ? 6.994 -3.294 -25.008 1.00 94.56 80 ASN A N 1
ATOM 665 C CA . ASN A 1 80 ? 8.117 -2.856 -25.839 1.00 94.56 80 ASN A CA 1
ATOM 666 C C . ASN A 1 80 ? 9.133 -2.001 -25.063 1.00 94.56 80 ASN A C 1
ATOM 668 O O . ASN A 1 80 ? 10.020 -1.415 -25.676 1.00 94.56 80 ASN A O 1
ATOM 672 N N . THR A 1 81 ? 8.987 -1.902 -23.740 1.00 94.56 81 THR A N 1
ATOM 673 C CA . THR A 1 81 ? 9.836 -1.091 -22.860 1.00 94.56 81 THR A CA 1
ATOM 674 C C . THR A 1 81 ? 10.709 -2.016 -22.010 1.00 94.56 81 THR A C 1
ATOM 676 O O . THR A 1 81 ? 10.231 -3.019 -21.482 1.00 94.56 81 THR A O 1
ATOM 679 N N . THR A 1 82 ? 11.995 -1.708 -21.856 1.00 95.06 82 THR A N 1
ATOM 680 C CA . THR A 1 82 ? 12.867 -2.421 -20.903 1.00 95.06 82 THR A CA 1
ATOM 681 C C . THR A 1 82 ? 12.600 -1.979 -19.461 1.00 95.06 82 THR A C 1
ATOM 683 O O . THR A 1 82 ? 12.068 -0.896 -19.215 1.00 95.06 82 THR A O 1
ATOM 686 N N . ILE A 1 83 ? 12.993 -2.788 -18.469 1.00 93.00 83 ILE A N 1
ATOM 687 C CA . ILE A 1 83 ? 12.862 -2.389 -17.056 1.00 93.00 83 ILE A CA 1
ATOM 688 C C . ILE A 1 83 ? 13.667 -1.113 -16.790 1.00 93.00 83 ILE A C 1
ATOM 690 O O . ILE A 1 83 ? 13.198 -0.219 -16.092 1.00 93.00 83 ILE A O 1
ATOM 694 N N . GLU A 1 84 ? 14.870 -1.013 -17.349 1.00 94.12 84 GLU A N 1
ATOM 695 C CA . GLU A 1 84 ? 15.761 0.129 -17.187 1.00 94.12 84 GLU A CA 1
ATOM 696 C C . GLU A 1 84 ? 15.123 1.417 -17.708 1.00 94.12 84 GLU A C 1
ATOM 698 O O . GLU A 1 84 ? 15.154 2.429 -17.010 1.00 94.12 84 GLU A O 1
ATOM 703 N N . GLU A 1 85 ? 14.504 1.378 -18.890 1.00 94.81 85 GLU A N 1
ATOM 704 C CA . GLU A 1 85 ? 13.779 2.519 -19.460 1.00 94.81 85 GLU A CA 1
ATOM 705 C C . GLU A 1 85 ? 12.573 2.900 -18.602 1.00 94.81 85 GLU A C 1
ATOM 707 O O . GLU A 1 85 ? 12.390 4.076 -18.284 1.00 94.81 85 GLU A O 1
ATOM 712 N N . TRP A 1 86 ? 11.791 1.913 -18.162 1.00 93.19 86 TRP A N 1
ATOM 713 C CA . TRP A 1 86 ? 10.631 2.133 -17.301 1.00 93.19 86 TRP A CA 1
ATOM 714 C C . TRP A 1 86 ? 11.009 2.774 -15.957 1.00 93.19 86 TRP A C 1
ATOM 716 O O . TRP A 1 86 ? 10.340 3.696 -15.488 1.00 93.19 86 TRP A O 1
ATOM 726 N N . LEU A 1 87 ? 12.130 2.366 -15.355 1.00 91.56 87 LEU A N 1
ATOM 727 C CA . LEU A 1 87 ? 12.631 2.953 -14.108 1.00 91.56 87 LEU A CA 1
ATOM 728 C C . LEU A 1 87 ? 13.045 4.428 -14.249 1.00 91.56 87 LEU A C 1
ATOM 730 O O . LEU A 1 87 ? 13.069 5.137 -13.242 1.00 91.56 87 LEU A O 1
ATOM 734 N N . GLN A 1 88 ? 13.360 4.894 -15.462 1.00 92.31 88 GLN A N 1
ATOM 735 C CA . GLN A 1 88 ? 13.675 6.301 -15.742 1.00 92.31 88 GLN A CA 1
ATOM 736 C C . GLN A 1 88 ? 12.437 7.143 -16.086 1.00 92.31 88 GLN A C 1
ATOM 738 O O . GLN A 1 88 ? 12.540 8.369 -16.174 1.00 92.31 88 GLN A O 1
ATOM 743 N N . MET A 1 89 ? 11.267 6.525 -16.279 1.00 91.94 89 MET A N 1
ATOM 744 C CA . MET A 1 89 ? 10.040 7.257 -16.591 1.00 91.94 89 MET A CA 1
ATOM 745 C C . MET A 1 89 ? 9.561 8.092 -15.390 1.00 91.94 89 MET A C 1
ATOM 747 O O . MET A 1 89 ? 9.665 7.667 -14.234 1.00 91.94 89 MET A O 1
ATOM 751 N N . PRO A 1 90 ? 9.013 9.296 -15.632 1.00 90.56 90 PRO A N 1
ATOM 752 C CA . PRO A 1 90 ? 8.583 10.181 -14.560 1.00 90.56 90 PRO A CA 1
ATOM 753 C C . PRO A 1 90 ? 7.274 9.716 -13.905 1.00 90.56 90 PRO A C 1
ATOM 755 O O . PRO A 1 90 ? 6.326 9.291 -14.566 1.00 90.56 90 PRO A O 1
ATOM 758 N N . GLY A 1 91 ? 7.185 9.899 -12.586 1.00 86.31 91 GLY A N 1
ATOM 759 C CA . GLY A 1 91 ? 5.936 9.749 -11.834 1.00 86.31 91 GLY A CA 1
ATOM 760 C C . GLY A 1 91 ? 5.310 8.356 -11.954 1.00 86.31 91 GLY A C 1
ATOM 761 O O . GLY A 1 91 ? 6.008 7.349 -11.847 1.00 86.31 91 GLY A O 1
ATOM 762 N N . ALA A 1 92 ? 3.989 8.318 -12.150 1.00 81.94 92 ALA A N 1
ATOM 763 C CA . ALA A 1 92 ? 3.189 7.092 -12.228 1.00 81.94 92 ALA A CA 1
ATOM 764 C C . ALA A 1 92 ? 3.473 6.233 -13.475 1.00 81.94 92 ALA A C 1
ATOM 766 O O . ALA A 1 92 ? 3.121 5.060 -13.490 1.00 81.94 92 ALA A O 1
ATOM 767 N N . GLN A 1 93 ? 4.122 6.795 -14.504 1.00 82.44 93 GLN A N 1
ATOM 768 C CA . GLN A 1 93 ? 4.544 6.031 -15.686 1.00 82.44 93 GLN A CA 1
ATOM 769 C C . GLN A 1 93 ? 5.748 5.128 -15.380 1.00 82.44 93 GLN A C 1
ATOM 771 O O . GLN A 1 93 ? 5.944 4.131 -16.062 1.00 82.44 93 GLN A O 1
ATOM 776 N N . GLY A 1 94 ? 6.535 5.470 -14.353 1.00 85.94 94 GLY A N 1
ATOM 777 C CA . GLY A 1 94 ? 7.659 4.677 -13.858 1.00 85.94 94 GLY A CA 1
ATOM 778 C C . GLY A 1 94 ? 7.431 4.186 -12.428 1.00 85.94 94 GLY A C 1
ATOM 779 O O . GLY A 1 94 ? 6.362 3.708 -12.057 1.00 85.94 94 GLY A O 1
ATOM 780 N N . LEU A 1 95 ? 8.446 4.331 -11.573 1.00 86.25 95 LEU A N 1
ATOM 781 C CA . LEU A 1 95 ? 8.420 3.803 -10.203 1.00 86.25 95 LEU A CA 1
ATOM 782 C C . LEU A 1 95 ? 7.513 4.587 -9.227 1.00 86.25 95 LEU A C 1
ATOM 784 O O . LEU A 1 95 ? 7.308 4.135 -8.101 1.00 86.25 95 LEU A O 1
ATOM 788 N N . GLY A 1 96 ? 7.001 5.767 -9.595 1.00 85.44 96 GLY A N 1
ATOM 789 C CA . GLY A 1 96 ? 6.471 6.776 -8.665 1.00 85.44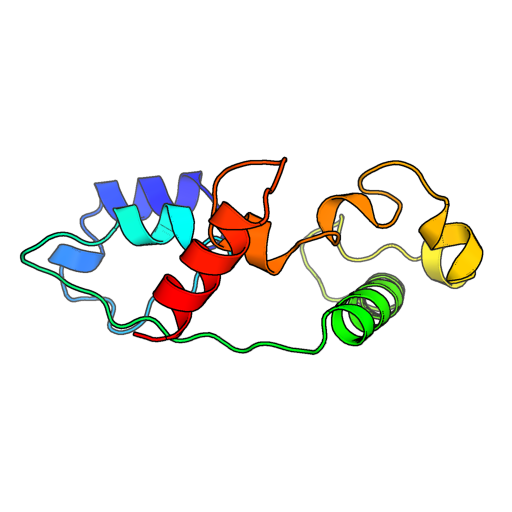 96 GLY A CA 1
ATOM 790 C C . GLY A 1 96 ? 5.522 6.240 -7.586 1.00 85.44 96 GLY A C 1
ATOM 791 O O . GLY A 1 96 ? 5.803 6.370 -6.388 1.00 85.44 96 GLY A O 1
ATOM 792 N N . ASP A 1 97 ? 4.437 5.581 -7.991 1.00 82.69 97 ASP A N 1
ATOM 793 C CA . ASP A 1 97 ? 3.428 5.051 -7.059 1.00 82.69 97 ASP A CA 1
ATOM 794 C C . ASP A 1 97 ? 3.855 3.742 -6.389 1.00 82.69 97 ASP A C 1
ATOM 796 O O . ASP A 1 97 ? 3.386 3.392 -5.306 1.00 82.69 97 ASP A O 1
ATOM 800 N N . LEU A 1 98 ? 4.824 3.049 -6.983 1.00 88.31 98 LEU A N 1
ATOM 801 C CA . LEU A 1 98 ? 5.347 1.780 -6.495 1.00 88.31 98 LEU A CA 1
ATOM 802 C C . LEU A 1 98 ? 6.453 1.954 -5.446 1.00 88.31 98 LEU A C 1
ATOM 804 O O . LEU A 1 98 ? 6.683 1.047 -4.635 1.00 88.31 98 LEU A O 1
ATOM 808 N N . LYS A 1 99 ? 7.116 3.115 -5.431 1.00 89.00 99 LYS A N 1
ATOM 809 C CA . LYS A 1 99 ? 8.109 3.477 -4.420 1.00 89.00 99 LYS A CA 1
ATOM 810 C C . LYS A 1 99 ? 7.445 3.597 -3.051 1.00 89.00 99 LYS A C 1
ATOM 812 O O . LYS A 1 99 ? 6.456 4.310 -2.890 1.00 89.00 99 LYS A O 1
ATOM 817 N N . ASN A 1 100 ? 8.031 2.934 -2.052 1.00 91.00 100 ASN A N 1
ATOM 818 C CA . ASN A 1 100 ? 7.545 2.927 -0.668 1.00 91.00 100 ASN A CA 1
ATOM 819 C C . ASN A 1 100 ? 6.074 2.488 -0.532 1.00 91.00 100 ASN A C 1
ATOM 821 O O . ASN A 1 100 ? 5.390 2.912 0.394 1.00 91.00 100 ASN A O 1
ATOM 825 N N . PHE A 1 101 ? 5.593 1.622 -1.433 1.00 90.75 101 PHE A N 1
ATOM 826 C CA . PHE A 1 101 ? 4.193 1.185 -1.505 1.00 90.75 101 PHE A CA 1
ATOM 827 C C . PHE A 1 101 ? 3.590 0.777 -0.150 1.00 90.75 101 PHE A C 1
ATOM 829 O O . PHE A 1 101 ? 2.507 1.234 0.211 1.00 90.75 101 PHE A O 1
ATOM 836 N N . TYR A 1 102 ? 4.299 -0.038 0.637 1.00 91.25 102 TYR A N 1
ATOM 837 C CA . TYR A 1 102 ? 3.803 -0.473 1.947 1.00 91.25 102 TYR A CA 1
ATOM 838 C C . TYR A 1 102 ? 3.690 0.684 2.946 1.00 91.25 102 TYR A C 1
ATOM 840 O O . TYR A 1 102 ? 2.697 0.773 3.661 1.00 91.25 102 TYR A O 1
ATOM 848 N N . MET A 1 103 ? 4.650 1.611 2.946 1.00 93.19 103 MET A N 1
ATOM 849 C CA . MET A 1 103 ? 4.591 2.810 3.786 1.00 93.19 103 MET A CA 1
ATOM 850 C C . MET A 1 103 ? 3.411 3.699 3.374 1.00 93.19 103 MET A C 1
ATOM 852 O O . MET A 1 103 ? 2.595 4.058 4.214 1.00 93.19 103 MET A O 1
ATOM 856 N N . LYS A 1 104 ? 3.241 3.968 2.074 1.00 90.75 104 LYS A N 1
ATOM 857 C CA . LYS A 1 104 ? 2.091 4.725 1.539 1.00 90.75 104 LYS A CA 1
ATOM 858 C C . LYS A 1 104 ? 0.738 4.079 1.856 1.00 90.75 104 LYS A C 1
ATOM 860 O O . LYS A 1 104 ? -0.265 4.767 1.977 1.00 90.75 104 LYS A O 1
ATOM 865 N N . SER A 1 105 ? 0.696 2.755 1.994 1.00 88.81 105 SER A N 1
ATOM 866 C CA . SER A 1 105 ? -0.534 2.043 2.357 1.00 88.81 105 SER A CA 1
ATOM 867 C C . SER A 1 105 ? -0.889 2.229 3.839 1.00 88.81 105 SER A C 1
ATOM 869 O O . SER A 1 105 ? -2.067 2.320 4.190 1.00 88.81 105 SER A O 1
ATOM 871 N N . LEU A 1 106 ? 0.123 2.286 4.712 1.00 91.06 106 LEU A N 1
ATOM 872 C CA . LEU A 1 106 ? -0.038 2.433 6.163 1.00 91.06 106 LEU A CA 1
ATOM 873 C C . LEU A 1 106 ? -0.205 3.889 6.610 1.00 91.06 106 LEU A C 1
ATOM 875 O O . LEU A 1 106 ? -0.839 4.137 7.634 1.00 91.06 106 LEU A O 1
ATOM 879 N N . PHE A 1 107 ? 0.327 4.845 5.851 1.00 91.56 107 PHE A N 1
ATOM 880 C CA . PHE A 1 107 ? 0.299 6.265 6.185 1.00 91.56 107 PHE A CA 1
ATOM 881 C C . PHE A 1 107 ? -0.268 7.091 5.033 1.00 91.56 107 PHE A C 1
ATOM 883 O O . PHE A 1 107 ? 0.102 6.905 3.881 1.00 91.56 107 PHE A O 1
ATOM 890 N N . ASN A 1 108 ? -1.085 8.093 5.349 1.00 87.50 108 ASN A N 1
ATOM 891 C CA . ASN A 1 108 ? -1.604 9.041 4.362 1.00 87.50 108 ASN A CA 1
ATOM 892 C C . ASN A 1 108 ? -0.622 10.203 4.107 1.00 87.50 108 ASN A C 1
ATOM 894 O O . ASN A 1 108 ? -0.902 11.343 4.482 1.00 87.50 108 ASN A O 1
ATOM 898 N N . LYS A 1 109 ? 0.562 9.903 3.550 1.00 89.62 109 LYS A N 1
ATOM 899 C CA . LYS A 1 109 ? 1.597 10.898 3.202 1.00 89.62 109 LYS A CA 1
ATOM 900 C C . LYS A 1 109 ? 2.584 10.406 2.135 1.00 89.62 109 LYS A C 1
ATOM 902 O O . LYS A 1 109 ? 2.718 9.206 1.918 1.00 89.62 109 LYS A O 1
ATOM 907 N N . ASP A 1 110 ? 3.336 11.342 1.550 1.00 86.25 110 ASP A N 1
ATOM 908 C CA . ASP A 1 110 ? 4.257 11.076 0.429 1.00 86.25 110 ASP A CA 1
ATOM 909 C C . ASP A 1 110 ? 5.751 11.072 0.787 1.00 86.25 110 ASP A C 1
ATOM 911 O O . ASP A 1 110 ? 6.573 10.589 0.007 1.00 86.25 110 ASP A O 1
ATOM 915 N N . GLN A 1 111 ? 6.122 11.613 1.949 1.00 90.50 111 GLN A N 1
ATOM 916 C CA . GLN A 1 111 ? 7.508 11.680 2.420 1.00 90.50 111 GLN A CA 1
ATOM 917 C C . GLN A 1 111 ? 7.655 10.885 3.714 1.00 90.50 111 GLN A C 1
ATOM 919 O O . GLN A 1 111 ? 6.804 10.979 4.603 1.00 90.50 111 GLN A O 1
ATOM 924 N N . PHE A 1 112 ? 8.738 10.113 3.803 1.00 93.69 112 PHE A N 1
ATOM 925 C CA . PHE A 1 112 ? 8.982 9.177 4.897 1.00 93.69 112 PHE A CA 1
ATOM 926 C C . PHE A 1 112 ? 10.361 9.399 5.511 1.00 93.69 112 PHE A C 1
ATOM 928 O O . PHE A 1 112 ? 11.335 9.619 4.790 1.00 93.69 112 PHE A O 1
ATOM 935 N N . THR A 1 113 ? 10.421 9.321 6.835 1.00 95.69 113 THR A N 1
ATOM 936 C CA . THR A 1 113 ? 11.633 9.357 7.655 1.00 95.69 113 THR A CA 1
ATOM 937 C C . THR A 1 113 ? 11.888 7.985 8.286 1.00 95.69 113 THR A C 1
ATOM 939 O O . THR A 1 113 ? 11.046 7.087 8.220 1.00 95.69 113 THR A O 1
ATOM 942 N N . ASP A 1 114 ? 13.035 7.824 8.944 1.00 96.12 114 ASP A N 1
ATOM 943 C CA . ASP A 1 114 ? 13.340 6.603 9.701 1.00 96.12 114 ASP A CA 1
ATOM 944 C C . ASP A 1 114 ? 12.372 6.391 10.878 1.00 96.12 114 ASP A C 1
ATOM 946 O O . ASP A 1 114 ? 12.046 5.256 11.217 1.00 96.12 114 ASP A O 1
ATOM 950 N N . GLU A 1 115 ? 11.844 7.469 11.465 1.00 96.88 115 GLU A N 1
ATOM 951 C CA . GLU A 1 115 ? 10.828 7.382 12.519 1.00 96.88 115 GLU A CA 1
ATOM 952 C C . GLU A 1 115 ? 9.541 6.724 12.006 1.00 96.88 115 GLU A C 1
ATOM 954 O O . GLU A 1 115 ? 8.949 5.888 12.689 1.00 96.88 115 GLU A O 1
ATOM 959 N N . ASP A 1 116 ? 9.138 7.033 10.773 1.00 95.94 116 ASP A N 1
ATOM 960 C CA . ASP A 1 116 ? 7.962 6.412 10.162 1.00 95.94 116 ASP A CA 1
ATOM 961 C C . ASP A 1 116 ? 8.153 4.916 9.963 1.00 95.94 116 ASP A C 1
ATOM 963 O O . ASP A 1 116 ? 7.214 4.138 10.130 1.00 95.94 116 ASP A O 1
ATOM 967 N N . LEU A 1 117 ? 9.371 4.505 9.602 1.00 95.31 117 LEU A N 1
ATOM 968 C CA . LEU A 1 117 ? 9.706 3.097 9.447 1.00 95.31 117 LEU A CA 1
ATOM 969 C C . LEU A 1 117 ? 9.580 2.353 10.781 1.00 95.31 117 LEU A C 1
ATOM 971 O O . LEU A 1 117 ? 9.034 1.249 10.809 1.00 95.31 117 LEU A O 1
ATOM 975 N N . GLU A 1 118 ? 10.032 2.950 11.882 1.00 96.94 118 GLU A N 1
ATOM 976 C CA . GLU A 1 118 ? 9.858 2.361 13.213 1.00 96.94 118 GLU A CA 1
ATOM 977 C C . GLU A 1 118 ? 8.378 2.275 13.608 1.00 96.94 118 GLU A C 1
ATOM 979 O O . GLU A 1 118 ? 7.924 1.231 14.078 1.00 96.94 118 GLU A O 1
ATOM 984 N N . GLN A 1 119 ? 7.578 3.304 13.315 1.00 95.31 119 GLN A N 1
ATOM 985 C CA . GLN A 1 119 ? 6.128 3.245 13.529 1.00 95.31 119 GLN A CA 1
ATOM 986 C C . GLN A 1 119 ? 5.460 2.146 12.688 1.00 95.31 119 GLN A C 1
ATOM 988 O O . GLN A 1 119 ? 4.598 1.421 13.185 1.00 95.31 119 GLN A O 1
ATOM 993 N N . ALA A 1 120 ? 5.872 1.977 11.428 1.00 94.19 120 ALA A N 1
ATOM 994 C CA . ALA A 1 120 ? 5.344 0.935 10.549 1.00 94.19 120 ALA A CA 1
ATOM 995 C C . ALA A 1 120 ? 5.614 -0.466 11.106 1.00 94.19 120 ALA A C 1
ATOM 997 O O . ALA A 1 120 ? 4.729 -1.323 11.092 1.00 94.19 120 ALA A O 1
ATOM 998 N N . LYS A 1 121 ? 6.827 -0.691 11.627 1.00 94.38 121 LYS A N 1
ATOM 999 C CA . LYS A 1 121 ? 7.199 -1.954 12.274 1.00 94.38 121 LYS A CA 1
ATOM 1000 C C . LYS A 1 121 ? 6.310 -2.238 13.480 1.00 94.38 121 LYS A C 1
ATOM 1002 O O . LYS A 1 121 ? 5.853 -3.367 13.618 1.00 94.38 121 LYS A O 1
ATOM 1007 N N . GLU A 1 122 ? 6.006 -1.235 14.300 1.00 93.94 122 GLU A N 1
ATOM 1008 C CA . GLU A 1 122 ? 5.120 -1.405 15.459 1.00 93.94 122 GLU A CA 1
ATOM 1009 C C . GLU A 1 122 ? 3.672 -1.728 15.065 1.00 93.94 122 GLU A C 1
ATOM 1011 O O . GLU A 1 122 ? 3.054 -2.602 15.677 1.00 93.94 122 GLU A O 1
ATOM 1016 N N . ILE A 1 123 ? 3.150 -1.104 14.002 1.00 90.69 123 ILE A N 1
ATOM 1017 C CA . ILE A 1 123 ? 1.824 -1.435 13.451 1.00 90.69 123 ILE A CA 1
ATOM 1018 C C . ILE A 1 123 ? 1.766 -2.900 12.986 1.00 90.69 123 ILE A C 1
ATOM 1020 O O . ILE A 1 123 ? 0.741 -3.550 13.149 1.00 90.69 123 ILE A O 1
ATOM 1024 N N . ILE A 1 124 ? 2.850 -3.427 12.408 1.00 89.69 124 ILE A N 1
ATOM 1025 C CA . ILE A 1 124 ? 2.909 -4.803 11.881 1.00 89.69 124 ILE A CA 1
ATOM 1026 C C . ILE A 1 124 ? 3.207 -5.837 12.978 1.00 89.69 124 ILE A C 1
ATOM 1028 O O . ILE A 1 124 ? 2.812 -6.993 12.857 1.00 89.69 124 ILE A O 1
ATOM 1032 N N . ARG A 1 125 ? 3.933 -5.449 14.032 1.00 88.81 125 ARG A N 1
ATOM 1033 C CA . ARG A 1 125 ? 4.352 -6.341 15.126 1.00 88.81 125 ARG A CA 1
ATOM 1034 C C . ARG A 1 125 ? 3.185 -6.833 15.989 1.00 88.81 125 ARG A C 1
ATOM 1036 O O . ARG A 1 125 ? 3.354 -7.827 16.696 1.00 88.81 125 ARG A O 1
ATOM 1043 N N . THR A 1 126 ? 2.068 -6.108 15.986 1.00 61.84 126 THR A N 1
ATOM 1044 C CA . THR A 1 126 ? 0.892 -6.364 16.835 1.00 61.84 126 THR A CA 1
ATOM 1045 C C . THR A 1 126 ? -0.071 -7.371 16.224 1.00 61.84 126 THR A C 1
ATOM 1047 O O . THR A 1 126 ? -0.626 -8.162 17.022 1.00 61.84 126 THR A O 1
#